Protein AF-A0AAV4GBV4-F1 (afdb_monomer)

Sequence (144 aa):
MTFVVNMMNGLVNHELHRGGMTAEHFNQFLHDTSLQCNPGQEVCFIFDNARAHGRAVEANLPAQFEMQYLPPYSLFPNICENAFALWKQALKTRLAKVCHDLLDQPFNERMATLAPVLLPQTQWQQLSGIYKLICPAALVWKTF

Foldseek 3Di:
DKFWQFLQQFTQDDDDDPDFDALVNVLVRVLVSLVSDDPPAQAEEEEEPPPSVVSVPPSPRPPSYHYHYDPHPPPPPAVVNVVVVVVVVQLVVLCVVCVVVLVPDDPVVNCVVCVCSVDDPDPRRPRNPPRPDDDRYYIYMDDD

pLDDT: mean 71.5, std 16.5, range [27.73, 87.0]

Nearest PDB structures (foldseek):
  7pel-assembly1_E  TM=4.625E-01  e=7.145E-02  Simian T-lymphotropic virus 1
  5cz1-assembly3_C  TM=3.875E-01  e=5.583E-01  Mouse mammary tumor virus
  3s4o-assembly2_B  TM=2.491E-01  e=7.414E+00  Leishmania major

InterPro domains:
  IPR036397 Ribonuclease H superfamily [G3DSA:3.30.420.10] (1-125)
  IPR038717 Tc1-like transposase, DDE domain [PF13358] (16-95)

Radius of gyration: 17.24 Å; Cα contacts (8 Å, |Δi|>4): 172; chains: 1; bounding box: 40×33×45 Å

Mean predicted aligned error: 10.86 Å

Structure (mmCIF, N/CA/C/O backbone):
data_AF-A0AAV4GBV4-F1
#
_entry.id   AF-A0AAV4GBV4-F1
#
loop_
_atom_site.group_PDB
_atom_site.id
_atom_site.type_symbol
_atom_site.label_atom_id
_atom_site.label_alt_id
_atom_site.label_comp_id
_atom_site.label_asym_id
_atom_site.label_entity_id
_atom_site.label_seq_id
_atom_site.pdbx_PDB_ins_code
_atom_site.Cartn_x
_atom_site.Cartn_y
_atom_site.Cartn_z
_atom_site.occupancy
_atom_site.B_iso_or_equiv
_atom_site.auth_seq_id
_atom_site.auth_comp_id
_atom_site.auth_asym_id
_atom_site.auth_atom_id
_atom_site.pdbx_PDB_model_num
ATOM 1 N N . MET A 1 1 ? 4.176 2.761 -4.495 1.00 72.81 1 MET A N 1
ATOM 2 C CA . MET A 1 1 ? 3.225 1.615 -4.549 1.00 72.81 1 MET A CA 1
ATOM 3 C C . MET A 1 1 ? 2.791 1.302 -3.138 1.00 72.81 1 MET A C 1
ATOM 5 O O . MET A 1 1 ? 3.625 1.337 -2.243 1.00 72.81 1 MET A O 1
ATOM 9 N N . THR A 1 2 ? 1.514 0.995 -2.979 1.00 80.69 2 THR A N 1
ATOM 10 C CA . THR A 1 2 ? 0.829 0.822 -1.703 1.00 80.69 2 THR A CA 1
ATOM 11 C C . THR A 1 2 ? -0.117 -0.364 -1.843 1.00 80.69 2 THR A C 1
ATOM 13 O O . THR A 1 2 ? -0.762 -0.501 -2.879 1.00 80.69 2 THR A O 1
ATOM 16 N N . PHE A 1 3 ? -0.185 -1.248 -0.851 1.00 84.88 3 PHE A N 1
ATOM 17 C CA . PHE A 1 3 ? -1.120 -2.370 -0.889 1.00 84.88 3 PHE A CA 1
ATOM 18 C C . PHE A 1 3 ? -1.460 -2.905 0.492 1.00 84.88 3 PHE A C 1
ATOM 20 O O . PHE A 1 3 ? -0.706 -2.706 1.443 1.00 84.88 3 PHE A O 1
ATOM 27 N N . VAL A 1 4 ? -2.564 -3.647 0.568 1.00 85.00 4 VAL A N 1
ATOM 28 C CA . VAL A 1 4 ? -3.023 -4.302 1.790 1.00 85.00 4 VAL A CA 1
ATOM 29 C C . VAL A 1 4 ? -3.228 -5.786 1.550 1.00 85.00 4 VAL A C 1
ATOM 31 O O . VAL A 1 4 ? -3.898 -6.189 0.599 1.00 85.00 4 VAL A O 1
ATOM 34 N N . VAL A 1 5 ? -2.648 -6.600 2.426 1.00 84.88 5 VAL A N 1
ATOM 35 C CA . VAL A 1 5 ? -2.740 -8.060 2.358 1.00 84.88 5 VAL A CA 1
ATOM 36 C C . VAL A 1 5 ? -3.430 -8.575 3.605 1.00 84.88 5 VAL A C 1
ATOM 38 O O . VAL A 1 5 ? -3.045 -8.232 4.720 1.00 84.88 5 VAL A O 1
ATOM 41 N N . ASN A 1 6 ? -4.424 -9.425 3.391 1.00 83.50 6 ASN A N 1
ATOM 42 C CA . ASN A 1 6 ? -5.071 -10.237 4.401 1.00 83.50 6 ASN A CA 1
ATOM 43 C C . ASN A 1 6 ? -4.457 -11.645 4.373 1.00 83.50 6 ASN A C 1
ATOM 45 O O . ASN A 1 6 ? -4.286 -12.227 3.302 1.00 83.50 6 ASN A O 1
ATOM 49 N N . MET A 1 7 ? -4.161 -12.217 5.540 1.00 74.44 7 MET A N 1
ATOM 50 C CA . MET A 1 7 ? -3.628 -13.584 5.639 1.00 74.44 7 MET A CA 1
ATOM 51 C C . MET A 1 7 ? -4.524 -14.641 4.980 1.00 74.44 7 MET A C 1
ATOM 53 O O . MET A 1 7 ? -4.028 -15.541 4.310 1.00 74.44 7 MET A O 1
ATOM 57 N N . MET A 1 8 ? -5.839 -14.512 5.139 1.00 75.62 8 MET A N 1
ATOM 58 C CA . MET A 1 8 ? -6.830 -15.468 4.647 1.00 75.62 8 MET A CA 1
ATOM 59 C C . MET A 1 8 ? -7.189 -15.231 3.180 1.00 75.62 8 MET A C 1
ATOM 61 O O . MET A 1 8 ? -7.334 -16.179 2.413 1.00 75.62 8 MET A O 1
ATOM 65 N N . ASN A 1 9 ? -7.330 -13.961 2.793 1.00 76.06 9 ASN A N 1
ATOM 66 C CA . ASN A 1 9 ? -7.888 -13.589 1.489 1.00 76.06 9 ASN A CA 1
ATOM 67 C C . ASN A 1 9 ? -6.817 -13.173 0.464 1.00 76.06 9 ASN A C 1
ATOM 69 O O . ASN A 1 9 ? -7.126 -13.002 -0.712 1.00 76.06 9 ASN A O 1
ATOM 73 N N . GLY A 1 10 ? -5.555 -13.033 0.878 1.00 82.50 10 GLY A N 1
ATOM 74 C CA . GLY A 1 10 ? -4.477 -12.536 0.027 1.00 82.50 10 GLY A CA 1
ATOM 75 C C . GLY A 1 10 ? -4.543 -11.019 -0.164 1.00 82.50 10 GLY A C 1
ATOM 76 O O . GLY A 1 10 ? -4.853 -10.277 0.767 1.00 82.50 10 GLY A O 1
ATOM 77 N N . LEU A 1 11 ? -4.200 -10.538 -1.361 1.00 83.44 11 LEU A N 1
ATOM 78 C CA . LEU A 1 11 ? -4.238 -9.108 -1.681 1.00 83.44 11 LEU A CA 1
ATOM 79 C C . LEU A 1 11 ? -5.686 -8.599 -1.656 1.00 83.44 11 LEU A C 1
ATOM 81 O O . LEU A 1 11 ? -6.507 -9.070 -2.438 1.00 83.44 11 LEU A O 1
ATOM 85 N N . VAL A 1 12 ? -5.971 -7.627 -0.790 1.00 84.56 12 VAL A N 1
ATOM 86 C CA . VAL A 1 12 ? -7.290 -6.985 -0.707 1.00 84.56 12 VAL A CA 1
ATOM 87 C C . VAL A 1 12 ? -7.328 -5.800 -1.659 1.00 84.56 12 VAL A C 1
ATOM 89 O O . VAL A 1 12 ? -8.030 -5.852 -2.659 1.00 84.56 12 VAL A O 1
ATOM 92 N N . ASN A 1 13 ? -6.485 -4.795 -1.412 1.00 85.25 13 ASN A N 1
ATOM 93 C CA . ASN A 1 13 ? -6.422 -3.580 -2.218 1.00 85.25 13 ASN A CA 1
ATOM 94 C C . ASN A 1 13 ? -4.977 -3.229 -2.594 1.00 85.25 13 ASN A C 1
ATOM 96 O O . ASN A 1 13 ? -4.040 -3.561 -1.862 1.00 85.25 13 ASN A O 1
ATOM 100 N N . HIS A 1 14 ? -4.785 -2.531 -3.713 1.00 86.25 14 HIS A N 1
ATOM 101 C CA . HIS A 1 14 ? -3.482 -2.007 -4.119 1.00 86.25 14 HIS A CA 1
ATOM 102 C C . HIS A 1 14 ? -3.602 -0.757 -4.989 1.00 86.25 14 HIS A C 1
ATOM 104 O O . HIS A 1 14 ? -4.549 -0.598 -5.751 1.00 86.25 14 HIS A O 1
ATOM 110 N N . GLU A 1 15 ? -2.584 0.095 -4.915 1.00 82.00 15 GLU A N 1
ATOM 111 C CA . GLU A 1 15 ? -2.494 1.328 -5.684 1.00 82.00 15 GLU A CA 1
ATOM 112 C C . GLU A 1 15 ? -1.044 1.630 -6.103 1.00 82.00 15 GLU A C 1
ATOM 114 O O . GLU A 1 15 ? -0.074 1.493 -5.341 1.00 82.00 15 GLU A O 1
ATOM 119 N N . LEU A 1 16 ? -0.896 2.081 -7.348 1.00 80.12 16 LEU A N 1
ATOM 120 C CA . LEU A 1 16 ? 0.341 2.611 -7.909 1.00 80.12 16 LEU A CA 1
ATOM 121 C C . LEU A 1 16 ? 0.238 4.135 -8.009 1.00 80.12 16 LEU A C 1
ATOM 123 O O . LEU A 1 16 ? -0.289 4.663 -8.982 1.00 80.12 16 LEU A O 1
ATOM 127 N N . HIS A 1 17 ? 0.798 4.839 -7.031 1.00 71.94 17 HIS A N 1
ATOM 128 C CA . HIS A 1 17 ? 0.925 6.295 -7.068 1.00 71.94 17 HIS A CA 1
ATOM 129 C C . HIS A 1 17 ? 2.312 6.725 -7.573 1.00 71.94 17 HIS A C 1
ATOM 131 O O . HIS A 1 17 ? 3.304 6.002 -7.425 1.00 71.94 17 HIS A O 1
ATOM 137 N N . ARG A 1 18 ? 2.379 7.925 -8.163 1.00 76.12 18 ARG A N 1
ATOM 138 C CA . ARG A 1 18 ? 3.630 8.609 -8.526 1.00 76.12 18 ARG A CA 1
ATOM 139 C C . ARG A 1 18 ? 3.940 9.687 -7.488 1.00 76.12 18 ARG A C 1
ATOM 141 O O . ARG A 1 18 ? 3.045 10.431 -7.105 1.00 76.12 18 ARG A O 1
ATOM 148 N N . GLY A 1 19 ? 5.207 9.809 -7.099 1.00 78.44 19 GLY A N 1
ATOM 149 C CA . GLY A 1 19 ? 5.635 10.724 -6.035 1.00 78.44 19 GLY A CA 1
ATOM 150 C C . GLY A 1 19 ? 5.644 10.060 -4.657 1.00 78.44 19 GLY A C 1
ATOM 151 O O . GLY A 1 19 ? 5.418 8.858 -4.550 1.00 78.44 19 GLY A O 1
ATOM 152 N N . GLY A 1 20 ? 5.961 10.834 -3.618 1.00 77.50 20 GLY A N 1
ATOM 153 C CA . GLY A 1 20 ? 5.973 10.343 -2.239 1.00 77.50 20 GLY A CA 1
ATOM 154 C C . GLY A 1 20 ? 4.565 10.234 -1.653 1.00 77.50 20 GLY A C 1
ATOM 155 O O . GLY A 1 20 ? 3.666 10.983 -2.036 1.00 77.50 20 GLY A O 1
ATOM 156 N N . MET A 1 21 ? 4.382 9.324 -0.697 1.00 82.12 21 MET A N 1
ATOM 157 C CA . MET A 1 21 ? 3.111 9.196 0.012 1.00 82.12 21 MET A CA 1
ATOM 158 C C . MET A 1 21 ? 2.870 10.364 0.969 1.00 82.12 21 MET A C 1
ATOM 160 O O . MET A 1 21 ? 3.714 10.668 1.817 1.00 82.12 21 MET A O 1
ATOM 164 N N . THR A 1 22 ? 1.685 10.964 0.874 1.00 85.06 22 THR A N 1
ATOM 165 C CA . THR A 1 22 ? 1.194 11.977 1.815 1.00 85.06 22 THR A CA 1
ATOM 166 C C . THR A 1 22 ? 0.163 11.373 2.769 1.00 85.06 22 THR A C 1
ATOM 168 O O . THR A 1 22 ? -0.334 10.270 2.542 1.00 85.06 22 THR A O 1
ATOM 171 N N . ALA A 1 23 ? -0.156 12.077 3.858 1.00 82.69 23 ALA A N 1
ATOM 172 C CA . ALA A 1 23 ? -1.172 11.611 4.803 1.00 82.69 23 ALA A CA 1
ATOM 173 C C . ALA A 1 23 ? -2.566 11.574 4.151 1.00 82.69 23 ALA A C 1
ATOM 175 O O . ALA A 1 23 ? -3.327 10.639 4.365 1.00 82.69 23 ALA A O 1
ATOM 176 N N . GLU A 1 24 ? -2.866 12.550 3.296 1.00 84.56 24 GLU A N 1
ATOM 177 C CA . GLU A 1 24 ? -4.140 12.688 2.590 1.00 84.56 24 GLU A CA 1
ATOM 178 C C . GLU A 1 24 ? -4.358 11.529 1.614 1.00 84.56 24 GLU A C 1
ATOM 180 O O . GLU A 1 24 ? -5.401 10.879 1.648 1.00 84.56 24 GLU A O 1
ATOM 185 N N . HIS A 1 25 ? -3.348 11.213 0.795 1.00 83.81 25 HIS A N 1
ATOM 186 C CA . HIS A 1 25 ? -3.404 10.047 -0.089 1.00 83.81 25 HIS A CA 1
ATOM 187 C C . HIS A 1 25 ? -3.532 8.745 0.702 1.00 83.81 25 HIS A C 1
ATOM 189 O O . HIS A 1 25 ? -4.282 7.855 0.307 1.00 83.81 25 HIS A O 1
ATOM 195 N N . PHE A 1 26 ? -2.847 8.640 1.841 1.00 85.06 26 PHE A N 1
ATOM 196 C CA . PHE A 1 26 ? -2.960 7.462 2.686 1.00 85.06 26 PHE A CA 1
ATOM 197 C C . PHE A 1 26 ? -4.371 7.294 3.267 1.00 85.06 26 PHE A C 1
ATOM 199 O O . PHE A 1 26 ? -4.927 6.200 3.205 1.00 85.06 26 PHE A O 1
ATOM 206 N N . ASN A 1 27 ? -4.983 8.374 3.760 1.00 86.19 27 ASN A N 1
ATOM 207 C CA . ASN A 1 27 ? -6.355 8.356 4.269 1.00 86.19 27 ASN A CA 1
ATOM 208 C C . ASN A 1 27 ? -7.365 7.969 3.181 1.00 86.19 27 ASN A C 1
ATOM 210 O O . ASN A 1 27 ? -8.246 7.149 3.437 1.00 86.19 27 ASN A O 1
ATOM 214 N N . GLN A 1 28 ? -7.208 8.492 1.960 1.00 86.81 28 GLN A N 1
ATOM 215 C CA . GLN A 1 28 ? -8.062 8.108 0.833 1.00 86.81 28 GLN A CA 1
ATOM 216 C C . GLN A 1 28 ? -7.927 6.616 0.514 1.00 86.81 28 GLN A C 1
ATOM 218 O O . GLN A 1 28 ? -8.923 5.911 0.376 1.00 86.81 28 GLN A O 1
ATOM 223 N N . PHE A 1 29 ? -6.697 6.108 0.477 1.00 86.12 29 PHE A N 1
ATOM 224 C CA . PHE A 1 29 ? -6.447 4.693 0.247 1.00 86.12 29 PHE A CA 1
ATOM 225 C C . PHE A 1 29 ? -7.063 3.796 1.338 1.00 86.12 29 PHE A C 1
ATOM 227 O O . PHE A 1 29 ? -7.593 2.723 1.032 1.00 86.12 29 PHE A O 1
ATOM 234 N N . LEU A 1 30 ? -7.026 4.214 2.611 1.00 86.69 30 LEU A N 1
ATOM 235 C CA . LEU A 1 30 ? -7.685 3.493 3.708 1.00 86.69 30 LEU A CA 1
ATOM 236 C C . LEU A 1 30 ? -9.205 3.482 3.549 1.00 86.69 30 LEU A C 1
ATOM 238 O O . LEU A 1 30 ? -9.820 2.424 3.690 1.00 86.69 30 LEU A O 1
ATOM 242 N N . HIS A 1 31 ? -9.795 4.627 3.209 1.00 85.94 31 HIS A N 1
ATOM 243 C CA . HIS A 1 31 ? -11.217 4.726 2.905 1.00 85.94 31 HIS A CA 1
ATOM 244 C C . HIS A 1 31 ? -11.602 3.762 1.773 1.00 85.94 31 HIS A C 1
ATOM 246 O O . HIS A 1 31 ? -12.490 2.927 1.948 1.00 85.94 31 HIS A O 1
ATOM 252 N N . ASP A 1 32 ? -10.877 3.781 0.656 1.00 87.00 32 ASP A N 1
ATOM 253 C CA . ASP A 1 32 ? -11.167 2.926 -0.499 1.00 87.00 32 ASP A CA 1
ATOM 254 C C . ASP A 1 32 ? -10.974 1.439 -0.181 1.00 87.00 32 ASP A C 1
ATOM 256 O O . ASP A 1 32 ? -11.728 0.588 -0.652 1.00 87.00 32 ASP A O 1
ATOM 260 N N . THR A 1 33 ? -10.002 1.115 0.675 1.00 86.06 33 THR A N 1
ATOM 261 C CA . THR A 1 33 ? -9.809 -0.250 1.179 1.00 86.06 33 THR A CA 1
ATOM 262 C C . THR A 1 33 ? -10.973 -0.689 2.067 1.00 86.06 33 THR A C 1
ATOM 264 O O . THR A 1 33 ? -11.416 -1.831 1.965 1.00 86.06 33 THR A O 1
ATOM 267 N N . SER A 1 34 ? -11.505 0.202 2.910 1.00 84.38 34 SER A N 1
ATOM 268 C CA . SER A 1 34 ? -12.632 -0.111 3.798 1.00 84.38 34 SER A CA 1
ATOM 269 C C . SER A 1 34 ? -13.898 -0.495 3.024 1.00 84.38 34 SER A C 1
ATOM 271 O O . SER A 1 34 ? -14.629 -1.386 3.451 1.00 84.38 34 SER A O 1
ATOM 273 N N . LEU A 1 35 ? -14.101 0.093 1.838 1.00 85.00 35 LEU A N 1
ATOM 274 C CA . LEU A 1 35 ? -15.207 -0.243 0.935 1.00 85.00 35 LEU A CA 1
ATOM 275 C C . LEU A 1 35 ? -15.087 -1.654 0.337 1.00 85.00 35 LEU A C 1
ATOM 277 O O . LEU A 1 35 ? -16.081 -2.209 -0.123 1.00 85.00 35 LEU A O 1
ATOM 281 N N . GLN A 1 36 ? -13.885 -2.238 0.333 1.00 83.81 36 GLN A N 1
ATOM 282 C CA . GLN A 1 36 ? -13.645 -3.608 -0.132 1.00 83.81 36 GLN A CA 1
ATOM 283 C C . GLN A 1 36 ? -13.803 -4.648 0.986 1.00 83.81 36 GLN A C 1
ATOM 285 O O . GLN A 1 36 ? -13.786 -5.850 0.718 1.00 83.81 36 GLN A O 1
ATOM 290 N N . CYS A 1 37 ? -13.938 -4.214 2.242 1.00 80.25 37 CYS A N 1
ATOM 291 C CA . CYS A 1 37 ? -14.193 -5.103 3.368 1.00 80.25 37 CYS A CA 1
ATOM 292 C C . CYS A 1 37 ? -15.684 -5.452 3.473 1.00 80.25 37 CYS A C 1
ATOM 294 O O . CYS A 1 37 ? -16.560 -4.653 3.144 1.00 80.25 37 CYS A O 1
ATOM 296 N N . ASN A 1 38 ? -15.983 -6.654 3.970 1.00 80.25 38 ASN A N 1
ATOM 297 C CA . ASN A 1 38 ? -17.365 -7.076 4.170 1.00 80.25 38 ASN A CA 1
ATOM 298 C C . ASN A 1 38 ? -18.037 -6.235 5.273 1.00 80.25 38 ASN A C 1
ATOM 300 O O . ASN A 1 38 ? -17.440 -6.047 6.339 1.00 80.25 38 ASN A O 1
ATOM 304 N N . PRO A 1 39 ? -19.288 -5.779 5.076 1.00 76.25 39 PRO A N 1
ATOM 305 C CA . PRO A 1 39 ? -20.042 -5.096 6.122 1.00 76.25 39 PRO A CA 1
ATOM 306 C C . PRO A 1 39 ? -20.164 -5.958 7.386 1.00 76.25 39 PRO A C 1
ATOM 308 O O . PRO A 1 39 ? -20.511 -7.136 7.304 1.00 76.25 39 PRO A O 1
ATOM 311 N N . GLY A 1 40 ? -19.890 -5.373 8.554 1.00 75.12 40 GLY A N 1
ATOM 312 C CA . GLY A 1 40 ? -20.005 -6.050 9.852 1.00 75.12 40 GLY A CA 1
ATOM 313 C C . GLY A 1 40 ? -18.833 -6.964 10.224 1.00 75.12 40 GLY A C 1
ATOM 314 O O . GLY A 1 40 ? -18.843 -7.536 11.310 1.00 75.12 40 GLY A O 1
ATOM 315 N N . GLN A 1 41 ? -17.818 -7.095 9.365 1.00 80.81 41 GLN A N 1
ATOM 316 C CA . GLN A 1 41 ? -16.565 -7.737 9.747 1.00 80.81 41 GLN A CA 1
ATOM 317 C C . GLN A 1 41 ? -15.723 -6.762 10.577 1.00 80.81 41 GLN A C 1
ATOM 319 O O . GLN A 1 41 ? -15.446 -5.649 10.131 1.00 80.81 41 GLN A O 1
ATOM 324 N N . GLU A 1 42 ? -15.285 -7.199 11.757 1.00 83.00 42 GLU A N 1
ATOM 325 C CA . GLU A 1 42 ? -14.259 -6.490 12.521 1.00 83.00 42 GLU A CA 1
ATOM 326 C C . GLU A 1 42 ? -12.913 -6.622 11.806 1.00 83.00 42 GLU A C 1
ATOM 328 O O . GLU A 1 42 ? -12.471 -7.721 11.448 1.00 83.00 42 GLU A O 1
ATOM 333 N N . VAL A 1 43 ? -12.271 -5.485 11.559 1.00 83.75 43 VAL A N 1
ATOM 334 C CA . VAL A 1 43 ? -11.037 -5.414 10.782 1.00 83.75 43 VAL A CA 1
ATOM 335 C C . VAL A 1 43 ? -10.006 -4.620 11.562 1.00 83.75 43 VAL A C 1
ATOM 337 O O . VAL A 1 43 ? -10.224 -3.463 11.896 1.00 83.75 43 VAL A O 1
ATOM 340 N N . CYS A 1 44 ? -8.850 -5.232 11.800 1.00 84.69 44 CYS A N 1
ATOM 341 C CA . CYS A 1 44 ? -7.701 -4.553 12.382 1.00 84.69 44 CYS A CA 1
ATOM 342 C C . CYS A 1 44 ? -6.664 -4.262 11.292 1.00 84.69 44 CYS A C 1
ATOM 344 O O . CYS A 1 44 ? -6.090 -5.181 10.688 1.00 84.69 44 CYS A O 1
ATOM 346 N N . PHE A 1 45 ? -6.434 -2.976 11.040 1.00 84.38 45 PHE A N 1
ATOM 347 C CA . PHE A 1 45 ? -5.314 -2.496 10.249 1.00 84.38 45 PHE A CA 1
ATOM 348 C C . PHE A 1 45 ? -4.065 -2.396 11.116 1.00 84.38 45 PHE A C 1
ATOM 350 O O . PHE A 1 45 ? -4.096 -1.883 12.229 1.00 84.38 45 PHE A O 1
ATOM 357 N N . ILE A 1 46 ? -2.948 -2.866 10.582 1.00 83.88 46 ILE A N 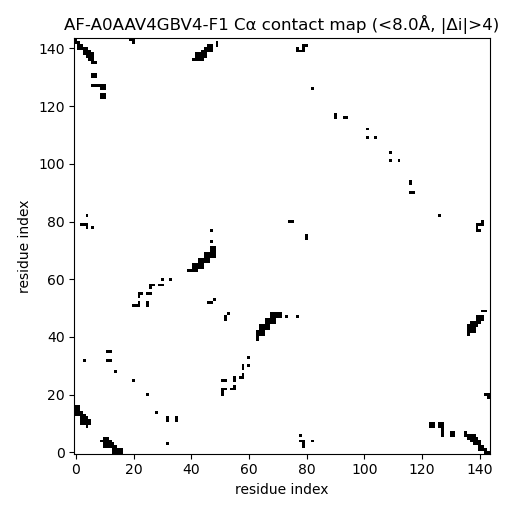1
ATOM 358 C CA . ILE A 1 46 ? -1.655 -2.904 11.246 1.00 83.88 46 ILE A CA 1
ATOM 359 C C . ILE A 1 46 ? -0.673 -2.100 10.392 1.00 83.88 46 ILE A C 1
ATOM 361 O O . ILE A 1 46 ? -0.453 -2.392 9.219 1.00 83.88 46 ILE A O 1
ATOM 365 N N . PHE A 1 47 ? -0.042 -1.087 10.964 1.00 81.38 47 PHE A N 1
ATOM 366 C CA . PHE A 1 47 ? 0.866 -0.210 10.228 1.00 81.38 47 PHE A CA 1
ATOM 367 C C . PHE A 1 47 ? 2.280 -0.279 10.790 1.00 81.38 47 PHE A C 1
ATOM 369 O O . PHE A 1 47 ? 2.475 -0.510 11.982 1.00 81.38 47 PHE A O 1
ATOM 376 N N . ASP A 1 48 ? 3.287 -0.051 9.946 1.00 79.88 48 ASP A N 1
ATOM 377 C CA . ASP A 1 48 ? 4.593 0.364 10.458 1.00 79.88 48 ASP A CA 1
ATOM 378 C C . ASP A 1 48 ? 4.537 1.831 10.938 1.00 79.88 48 ASP A C 1
ATOM 380 O O . ASP A 1 48 ? 3.513 2.508 10.830 1.00 79.88 48 ASP A O 1
ATOM 384 N N . ASN A 1 49 ? 5.644 2.352 11.464 1.00 79.25 49 ASN A N 1
ATOM 385 C CA . ASN A 1 49 ? 5.708 3.730 11.962 1.00 79.25 49 ASN A CA 1
ATOM 386 C C . ASN A 1 49 ? 6.113 4.763 10.894 1.00 79.25 49 ASN A C 1
ATOM 388 O O . ASN A 1 49 ? 6.743 5.771 11.228 1.00 79.25 49 ASN A O 1
ATOM 392 N N . ALA A 1 50 ? 5.813 4.543 9.608 1.00 80.19 50 ALA A N 1
ATOM 393 C CA . ALA A 1 50 ? 6.076 5.556 8.590 1.00 80.19 50 ALA A CA 1
ATOM 394 C C . ALA A 1 50 ? 5.344 6.871 8.909 1.00 80.19 50 ALA A C 1
ATOM 396 O O . ALA A 1 50 ? 4.237 6.902 9.449 1.00 80.19 50 ALA A O 1
ATOM 397 N N . ARG A 1 51 ? 5.966 7.996 8.536 1.00 79.50 51 ARG A N 1
ATOM 398 C CA . ARG A 1 51 ? 5.478 9.342 8.881 1.00 79.50 51 ARG A CA 1
ATOM 399 C C . ARG A 1 51 ? 4.054 9.623 8.383 1.00 79.50 51 ARG A C 1
ATOM 401 O O . ARG A 1 51 ? 3.336 10.373 9.039 1.00 79.50 51 ARG A O 1
ATOM 408 N N . ALA A 1 52 ? 3.661 9.047 7.246 1.00 77.00 52 ALA A N 1
ATOM 409 C CA . ALA A 1 52 ? 2.305 9.171 6.714 1.00 77.00 52 ALA A CA 1
ATOM 410 C C . ALA A 1 52 ? 1.261 8.470 7.610 1.00 77.00 52 ALA A C 1
ATOM 412 O O . ALA A 1 52 ? 0.151 8.973 7.740 1.00 77.00 52 ALA A O 1
ATOM 413 N N . HIS A 1 53 ? 1.630 7.382 8.299 1.00 77.12 53 HIS A N 1
ATOM 414 C CA . HIS A 1 53 ? 0.718 6.607 9.156 1.00 77.12 53 HIS A CA 1
ATOM 415 C C . HIS A 1 53 ? 0.439 7.279 10.478 1.00 77.12 53 HIS A C 1
ATOM 417 O O . HIS A 1 53 ? -0.695 7.296 10.932 1.00 77.12 53 HIS A O 1
ATOM 423 N N . GLY A 1 54 ? 1.460 7.894 11.081 1.00 67.75 54 GLY A N 1
ATOM 424 C CA . GLY A 1 54 ? 1.279 8.647 12.324 1.00 6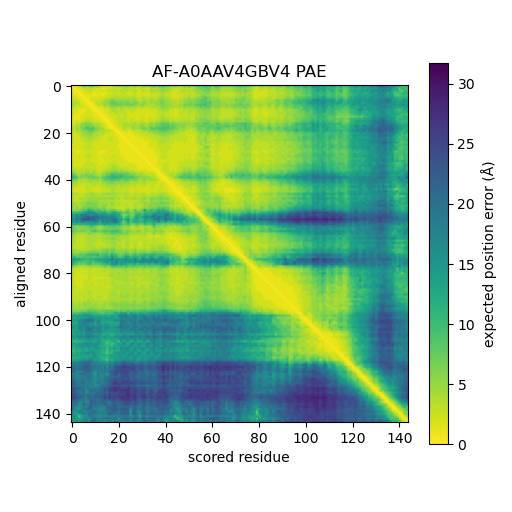7.75 54 GLY A CA 1
ATOM 425 C C . GLY A 1 54 ? 0.320 9.837 12.177 1.00 67.75 54 GLY A C 1
ATOM 426 O O . GLY A 1 54 ? -0.064 10.440 13.172 1.00 67.75 54 GLY A O 1
ATOM 427 N N . ARG A 1 55 ? -0.059 10.184 10.939 1.00 66.94 55 ARG A N 1
ATOM 428 C CA . ARG A 1 55 ? -1.034 11.223 10.586 1.00 66.94 55 ARG A CA 1
ATOM 429 C C . ARG A 1 55 ? -2.329 10.653 9.985 1.00 66.94 55 ARG A C 1
ATOM 431 O O . ARG A 1 55 ? -3.174 11.421 9.547 1.00 66.94 55 ARG A O 1
ATOM 438 N N . ALA A 1 56 ? -2.509 9.333 9.999 1.00 60.16 56 ALA A N 1
ATOM 439 C CA . ALA A 1 56 ? -3.678 8.635 9.453 1.00 60.16 56 ALA A CA 1
ATOM 440 C C . ALA A 1 56 ? -4.940 8.726 10.330 1.00 60.16 56 ALA A C 1
ATOM 442 O O . ALA A 1 56 ? -5.950 8.075 10.075 1.00 60.16 56 ALA A O 1
ATOM 443 N N . VAL A 1 57 ? -4.886 9.533 11.390 1.00 57.00 57 VAL A N 1
ATOM 444 C CA . VAL A 1 57 ? -5.945 9.691 12.399 1.00 57.00 57 VAL A CA 1
ATOM 445 C C . VAL A 1 57 ? -7.229 10.311 11.805 1.00 57.00 57 VAL A C 1
ATOM 447 O O . VAL A 1 57 ? -8.267 10.323 12.454 1.00 57.00 57 VAL A O 1
ATOM 450 N N . GLU A 1 58 ? -7.199 10.777 10.554 1.00 54.19 58 GLU A N 1
ATOM 451 C CA . GLU A 1 58 ? -8.299 11.499 9.900 1.00 54.19 58 GLU A CA 1
ATOM 452 C C . GLU A 1 58 ? -9.159 10.651 8.947 1.00 54.19 58 GLU A C 1
ATOM 454 O O . GLU A 1 58 ? -10.114 11.170 8.374 1.00 54.19 58 GLU A O 1
ATOM 459 N N . ALA A 1 59 ? -8.879 9.354 8.768 1.00 58.94 59 ALA A N 1
ATOM 460 C CA . ALA A 1 59 ? -9.610 8.533 7.795 1.00 58.94 59 ALA A CA 1
ATOM 461 C C . ALA A 1 59 ? -11.112 8.327 8.114 1.00 58.94 59 ALA A C 1
ATOM 463 O O . ALA A 1 59 ? -11.816 7.748 7.290 1.00 58.94 59 ALA A O 1
ATOM 464 N N . ASN A 1 60 ? -11.614 8.789 9.275 1.00 68.25 60 ASN A N 1
ATOM 465 C CA . ASN A 1 60 ? -13.017 8.656 9.712 1.00 68.25 60 ASN A CA 1
ATOM 466 C C . ASN A 1 60 ? -13.584 7.246 9.460 1.00 68.25 60 ASN A C 1
ATOM 468 O O . ASN A 1 60 ? -14.718 7.086 9.005 1.00 68.25 60 ASN A O 1
ATOM 472 N N . LEU A 1 61 ? -12.768 6.216 9.706 1.00 75.62 61 LEU A N 1
ATOM 473 C CA . LEU A 1 61 ? -13.173 4.842 9.450 1.00 75.62 61 LEU A CA 1
ATOM 474 C C . LEU A 1 61 ? -14.333 4.454 10.386 1.00 75.62 61 LEU A C 1
ATOM 476 O O . LEU A 1 61 ? -14.360 4.891 11.541 1.00 75.62 61 LEU A O 1
ATOM 480 N N . PRO A 1 62 ? -15.291 3.634 9.916 1.00 77.94 62 PRO A N 1
ATOM 481 C CA . PRO A 1 62 ? -16.357 3.112 10.765 1.00 77.94 62 PRO A CA 1
ATOM 482 C C . PRO A 1 62 ? -15.818 2.407 12.017 1.00 77.94 62 PRO A C 1
ATOM 484 O O . PRO A 1 62 ? -14.733 1.834 11.991 1.00 77.94 62 PRO A O 1
ATOM 487 N N . ALA A 1 63 ? -16.612 2.368 13.090 1.00 81.38 63 ALA A N 1
ATOM 488 C CA . ALA A 1 63 ? -16.204 1.805 14.386 1.00 81.38 63 ALA A CA 1
ATOM 489 C C . ALA A 1 63 ? -15.762 0.326 14.343 1.00 81.38 63 ALA A C 1
ATOM 491 O O . ALA A 1 63 ? -15.097 -0.139 15.258 1.00 81.38 63 ALA A O 1
ATOM 492 N N . GLN A 1 64 ? -16.117 -0.408 13.284 1.00 80.38 64 GLN A N 1
ATOM 493 C CA . GLN A 1 64 ? -15.681 -1.790 13.044 1.00 80.38 64 GLN A CA 1
ATOM 494 C C . GLN A 1 64 ? -14.205 -1.917 12.610 1.00 80.38 64 GLN A C 1
ATOM 496 O O . GLN A 1 64 ? -13.701 -3.035 12.488 1.00 80.38 64 GLN A O 1
ATOM 501 N N . PHE A 1 65 ? -13.531 -0.798 12.318 1.00 82.44 65 PHE A N 1
ATOM 502 C CA . PHE A 1 65 ? -12.135 -0.762 11.897 1.00 82.44 65 PHE A CA 1
ATOM 503 C C . PHE A 1 65 ? -11.244 -0.260 13.032 1.00 82.44 65 PHE A C 1
ATOM 505 O O . PHE A 1 65 ? -11.319 0.899 13.439 1.00 82.44 65 PHE A O 1
ATOM 512 N N . GLU A 1 66 ? -10.349 -1.121 13.497 1.00 84.12 66 GLU A N 1
ATOM 513 C CA . GLU A 1 66 ? -9.311 -0.774 14.461 1.00 84.12 66 GLU A CA 1
ATOM 514 C C . GLU A 1 66 ? -7.976 -0.518 13.761 1.00 84.12 66 GLU A C 1
ATOM 516 O O . GLU A 1 66 ? -7.682 -1.087 12.707 1.00 84.12 66 GLU A O 1
ATOM 521 N N . MET A 1 67 ? -7.144 0.330 14.366 1.00 82.00 67 MET A N 1
ATOM 522 C CA . MET A 1 67 ? -5.797 0.624 13.880 1.00 82.00 67 MET A CA 1
ATOM 523 C C . MET A 1 67 ? -4.769 0.307 14.963 1.00 82.00 67 MET A C 1
ATOM 525 O O . MET A 1 67 ? -4.855 0.809 16.084 1.00 82.00 67 MET A O 1
ATOM 529 N N . GLN A 1 68 ? -3.768 -0.494 14.613 1.00 83.94 68 GLN A N 1
ATOM 530 C CA . GLN A 1 68 ? -2.636 -0.843 15.459 1.00 83.94 68 GLN A CA 1
ATOM 531 C C . GLN A 1 68 ? -1.327 -0.479 14.760 1.00 83.94 68 GLN A C 1
ATOM 533 O O . GLN A 1 68 ? -1.185 -0.605 13.546 1.00 83.94 68 GLN A O 1
ATOM 538 N N . TYR A 1 69 ? -0.345 -0.046 15.544 1.00 82.25 69 TYR A N 1
ATOM 539 C CA . TYR A 1 69 ? 0.983 0.290 15.045 1.00 82.25 69 TYR A CA 1
ATOM 540 C C . TYR A 1 69 ? 1.985 -0.727 15.564 1.00 82.25 69 TYR A C 1
ATOM 542 O O . TYR A 1 69 ? 2.020 -1.054 16.752 1.00 82.25 69 TYR A O 1
ATOM 550 N N . LEU A 1 70 ? 2.808 -1.235 14.659 1.00 82.62 70 LEU A N 1
ATOM 551 C CA . LEU A 1 70 ? 3.914 -2.109 14.992 1.00 82.62 70 LEU A CA 1
ATOM 552 C C . LEU A 1 70 ? 4.984 -1.335 15.778 1.00 82.62 70 LEU A C 1
ATOM 554 O O . LEU A 1 70 ? 5.151 -0.133 15.568 1.00 82.62 70 LEU A O 1
ATOM 558 N N . PRO A 1 71 ? 5.766 -1.995 16.646 1.00 81.25 71 PRO A N 1
ATOM 559 C CA . PRO A 1 71 ? 6.942 -1.380 17.245 1.00 81.25 71 PRO A CA 1
ATOM 560 C C . PRO A 1 71 ? 7.942 -0.870 16.188 1.00 81.25 71 PRO A C 1
ATOM 562 O O . PRO A 1 71 ? 7.995 -1.368 15.060 1.00 81.25 71 PRO A O 1
ATOM 565 N N . PRO A 1 72 ? 8.791 0.116 16.514 1.00 79.50 72 PRO A N 1
ATOM 566 C CA . PRO A 1 72 ? 9.868 0.525 15.619 1.00 79.50 72 PRO A CA 1
ATOM 567 C C . PRO A 1 72 ? 10.763 -0.661 15.216 1.00 79.50 72 PRO A C 1
ATOM 569 O O . PRO A 1 72 ? 11.128 -1.485 16.051 1.00 79.50 72 PRO A O 1
ATOM 572 N N . TYR A 1 73 ? 11.137 -0.721 13.933 1.00 72.06 73 TYR A N 1
ATOM 573 C CA . TYR A 1 73 ? 12.040 -1.729 13.347 1.00 72.06 73 TYR A CA 1
ATOM 574 C C . TYR A 1 73 ? 11.555 -3.191 13.362 1.00 72.06 73 TYR A C 1
ATOM 576 O O . TYR A 1 73 ? 12.340 -4.105 13.105 1.00 72.06 73 TYR A O 1
ATOM 584 N N . SER A 1 74 ? 10.267 -3.454 13.586 1.00 70.06 74 SER A N 1
ATOM 585 C CA . SER A 1 74 ? 9.730 -4.818 13.558 1.00 70.06 74 SER A CA 1
ATOM 586 C C . SER A 1 74 ? 9.326 -5.255 12.143 1.00 70.06 74 SER A C 1
ATOM 588 O O . SER A 1 74 ? 8.146 -5.305 11.799 1.00 70.06 74 SER A O 1
ATOM 590 N N . LEU A 1 75 ? 10.321 -5.601 11.320 1.00 60.97 75 LEU A N 1
ATOM 591 C CA . LEU A 1 75 ? 10.110 -6.109 9.954 1.00 60.97 75 LEU A CA 1
ATOM 592 C C . LEU A 1 75 ? 9.513 -7.528 9.922 1.00 60.97 75 LEU A C 1
ATOM 594 O O . LEU A 1 75 ? 8.748 -7.854 9.022 1.00 60.97 75 LEU A O 1
ATOM 598 N N . PHE A 1 76 ? 9.843 -8.369 10.906 1.00 59.69 76 PHE A N 1
ATOM 599 C CA . PHE A 1 76 ? 9.431 -9.777 10.953 1.00 59.69 76 PHE A CA 1
ATOM 600 C C . PHE A 1 76 ? 7.906 -10.019 11.061 1.00 59.69 76 PHE A C 1
ATOM 602 O O . PHE A 1 76 ? 7.412 -10.901 10.360 1.00 59.69 76 PHE A O 1
ATOM 609 N N . PRO A 1 77 ? 7.124 -9.262 11.861 1.00 64.75 77 PRO A N 1
ATOM 610 C CA . PRO A 1 77 ? 5.665 -9.425 11.907 1.00 64.75 77 PRO A CA 1
ATOM 611 C C . PRO A 1 77 ? 4.917 -8.803 10.713 1.00 64.75 77 PRO A C 1
ATOM 613 O O . PRO A 1 77 ? 3.699 -8.945 10.622 1.00 64.75 77 PRO A O 1
ATOM 616 N N . ASN A 1 78 ? 5.596 -8.103 9.798 1.00 76.81 78 ASN A N 1
ATOM 617 C CA . ASN A 1 78 ? 4.928 -7.412 8.700 1.00 76.81 78 ASN A CA 1
ATOM 618 C C . ASN A 1 78 ? 4.716 -8.349 7.496 1.00 76.81 78 ASN A C 1
ATOM 620 O O . ASN A 1 78 ? 5.600 -8.506 6.654 1.00 76.81 78 ASN A O 1
ATOM 624 N N . ILE A 1 79 ? 3.519 -8.938 7.367 1.00 78.88 79 ILE A N 1
ATOM 625 C CA . ILE A 1 79 ? 3.174 -9.808 6.224 1.00 78.88 79 ILE A CA 1
ATOM 626 C C . ILE A 1 79 ? 3.350 -9.118 4.864 1.00 78.88 79 ILE A C 1
ATOM 628 O O . ILE A 1 79 ? 3.649 -9.779 3.867 1.00 78.88 79 ILE A O 1
ATOM 632 N N . CYS A 1 80 ? 3.232 -7.792 4.805 1.00 79.31 80 CYS A N 1
ATOM 633 C CA . CYS A 1 80 ? 3.439 -7.063 3.563 1.00 79.31 80 CYS A CA 1
ATOM 634 C C . CYS A 1 80 ? 4.897 -7.052 3.123 1.00 79.31 80 CYS A C 1
ATOM 636 O O . CYS A 1 80 ? 5.141 -7.046 1.919 1.00 79.31 80 CYS A O 1
ATOM 638 N N . GLU A 1 81 ? 5.868 -7.158 4.034 1.00 80.06 81 GLU A N 1
ATOM 639 C CA . GLU A 1 81 ? 7.273 -7.363 3.651 1.00 80.06 81 GLU A CA 1
ATOM 640 C C . GLU A 1 81 ? 7.462 -8.703 2.938 1.00 80.06 81 GLU A C 1
ATOM 642 O O . GLU A 1 81 ? 8.147 -8.766 1.914 1.00 80.06 81 GLU A O 1
ATOM 647 N N . ASN A 1 82 ? 6.797 -9.759 3.417 1.00 80.44 82 ASN A N 1
ATOM 648 C CA . ASN A 1 82 ? 6.825 -11.070 2.770 1.00 80.44 82 ASN A CA 1
ATOM 649 C C . ASN A 1 82 ? 6.138 -11.025 1.398 1.00 80.44 82 ASN A C 1
ATOM 651 O O . ASN A 1 82 ? 6.695 -11.509 0.411 1.00 80.44 82 ASN A O 1
ATOM 655 N N . ALA A 1 83 ? 4.972 -10.381 1.299 1.00 82.31 83 ALA A N 1
ATOM 656 C CA . ALA A 1 83 ? 4.286 -10.185 0.023 1.00 82.31 83 ALA A CA 1
ATOM 657 C C . ALA A 1 83 ? 5.143 -9.379 -0.973 1.00 82.31 83 ALA A C 1
ATOM 659 O O . ALA A 1 83 ? 5.282 -9.775 -2.133 1.00 82.31 83 ALA A O 1
ATOM 660 N N . PHE A 1 84 ? 5.799 -8.304 -0.520 1.00 79.88 84 PHE A N 1
ATOM 661 C CA . PHE A 1 84 ? 6.738 -7.529 -1.334 1.00 79.88 84 PHE A CA 1
ATOM 662 C C . PHE A 1 84 ? 7.958 -8.357 -1.748 1.00 79.88 84 PHE A C 1
ATOM 664 O O . PHE A 1 84 ? 8.438 -8.212 -2.874 1.00 79.88 84 PHE A O 1
ATOM 671 N N . ALA A 1 85 ? 8.497 -9.206 -0.869 1.00 83.38 85 ALA A N 1
ATOM 672 C CA . ALA A 1 85 ? 9.622 -10.080 -1.189 1.00 83.38 85 ALA A CA 1
ATOM 673 C C . ALA A 1 85 ? 9.261 -11.071 -2.305 1.00 83.38 85 ALA A C 1
ATOM 675 O O . ALA A 1 85 ? 9.994 -11.161 -3.294 1.00 83.38 85 ALA A O 1
ATOM 676 N N . LEU A 1 86 ? 8.101 -11.726 -2.194 1.00 83.88 86 LEU A N 1
ATOM 677 C CA . LEU A 1 86 ? 7.581 -12.642 -3.211 1.00 83.88 86 LEU A CA 1
ATOM 678 C C . LEU A 1 86 ? 7.305 -11.925 -4.535 1.00 83.88 86 LEU A C 1
ATOM 680 O O . LEU A 1 86 ? 7.725 -12.397 -5.592 1.00 83.88 86 LEU A O 1
ATOM 684 N N . TRP A 1 87 ? 6.672 -10.750 -4.490 1.00 82.12 87 TRP A N 1
ATOM 685 C CA . TRP A 1 87 ? 6.422 -9.947 -5.686 1.00 82.12 87 TRP A CA 1
ATOM 686 C C . TRP A 1 87 ? 7.725 -9.545 -6.387 1.00 82.12 87 TRP A C 1
ATOM 688 O O . TRP A 1 87 ? 7.868 -9.750 -7.594 1.00 82.12 87 TRP A O 1
ATOM 698 N N . LYS A 1 88 ? 8.721 -9.053 -5.636 1.00 82.38 88 LYS A N 1
ATOM 699 C CA . LYS A 1 88 ? 10.048 -8.722 -6.181 1.00 82.38 88 LYS A CA 1
ATOM 700 C C . LYS A 1 88 ? 10.724 -9.939 -6.803 1.00 82.38 88 LYS A C 1
ATOM 702 O O . LYS A 1 88 ? 11.351 -9.805 -7.851 1.00 82.38 88 LYS A O 1
ATOM 707 N N . GLN A 1 89 ? 10.630 -11.108 -6.173 1.00 84.88 89 GLN A N 1
ATOM 708 C CA . GLN A 1 89 ? 11.200 -12.339 -6.714 1.00 84.88 89 GLN A CA 1
ATOM 709 C C . GLN A 1 89 ? 10.523 -12.725 -8.032 1.00 84.88 89 GLN A C 1
ATOM 711 O O . GLN A 1 89 ? 11.217 -12.928 -9.025 1.00 84.88 89 GLN A O 1
ATOM 716 N N . ALA A 1 90 ? 9.189 -12.750 -8.069 1.00 81.94 90 ALA A N 1
ATOM 717 C CA . ALA A 1 90 ? 8.429 -13.054 -9.278 1.00 81.94 90 ALA A CA 1
ATOM 718 C C . ALA A 1 90 ? 8.759 -12.077 -10.416 1.00 81.94 90 ALA A C 1
ATOM 720 O O . ALA A 1 90 ? 8.991 -12.497 -11.553 1.00 81.94 90 ALA A O 1
ATOM 721 N N . LEU A 1 91 ? 8.857 -10.781 -10.102 1.00 80.38 91 LEU A N 1
ATOM 722 C CA . LEU A 1 91 ? 9.256 -9.755 -11.056 1.00 80.38 91 LEU A CA 1
ATOM 723 C C . LEU A 1 91 ? 10.673 -10.003 -11.590 1.00 80.38 91 LEU A C 1
ATOM 725 O O . LEU A 1 91 ? 10.865 -10.027 -12.802 1.00 80.38 91 LEU A O 1
ATOM 729 N N . LYS A 1 92 ? 11.653 -10.262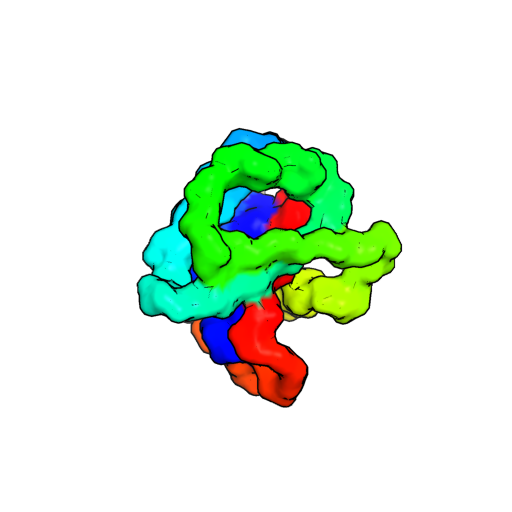 -10.717 1.00 84.12 92 LYS A N 1
ATOM 730 C CA . LYS A 1 92 ? 13.030 -10.592 -11.125 1.00 84.12 92 LYS A CA 1
ATOM 731 C C . LYS A 1 92 ? 13.084 -11.825 -12.021 1.00 84.12 92 LYS A C 1
ATOM 733 O O . LYS A 1 92 ? 13.760 -11.794 -13.040 1.00 84.12 92 LYS A O 1
ATOM 738 N N . THR A 1 93 ? 12.361 -12.890 -11.678 1.00 83.81 93 THR A N 1
ATOM 739 C CA . THR A 1 93 ? 12.307 -14.113 -12.489 1.00 83.81 93 THR A CA 1
ATOM 740 C C . THR A 1 93 ? 11.713 -13.849 -13.868 1.00 83.81 93 THR A C 1
ATOM 742 O O . THR A 1 93 ? 12.198 -14.397 -14.854 1.00 83.81 93 THR A O 1
ATOM 745 N N . ARG A 1 94 ? 10.681 -13.005 -13.969 1.00 80.81 94 ARG A N 1
ATOM 746 C CA . ARG A 1 94 ? 10.108 -12.612 -15.263 1.00 80.81 94 ARG A CA 1
ATOM 747 C C . ARG A 1 94 ? 11.079 -11.761 -16.072 1.00 80.81 94 ARG A C 1
ATOM 749 O O . ARG A 1 94 ? 11.303 -12.058 -17.238 1.00 80.81 94 ARG A O 1
ATOM 756 N N . LEU A 1 95 ? 11.689 -10.761 -15.439 1.00 81.00 95 LEU A N 1
ATOM 757 C CA . LEU A 1 95 ? 12.693 -9.910 -16.070 1.00 81.00 95 LEU A CA 1
ATOM 758 C C . LEU A 1 95 ? 13.888 -10.726 -16.564 1.00 81.00 95 LEU A C 1
ATOM 760 O O . LEU A 1 95 ? 14.337 -10.500 -17.675 1.00 81.00 95 LEU A O 1
ATOM 764 N N . ALA A 1 96 ? 14.349 -11.723 -15.807 1.00 84.44 96 ALA A N 1
ATOM 765 C CA . ALA A 1 96 ? 15.446 -12.599 -16.214 1.00 84.44 96 ALA A CA 1
ATOM 766 C C . ALA A 1 96 ? 15.165 -13.347 -17.532 1.00 84.44 96 ALA A C 1
ATOM 768 O O . ALA A 1 96 ? 16.098 -13.591 -18.289 1.00 84.44 96 ALA A O 1
ATOM 769 N N . LYS A 1 97 ? 13.897 -13.665 -17.834 1.00 82.50 97 LYS A N 1
ATOM 770 C CA . LYS A 1 97 ? 13.508 -14.356 -19.077 1.00 82.50 97 LYS A CA 1
ATOM 771 C C . LYS A 1 97 ? 13.592 -13.472 -20.315 1.00 82.50 97 LYS A C 1
ATOM 773 O O . LYS A 1 97 ? 13.841 -13.991 -21.390 1.00 82.50 97 LYS A O 1
ATOM 778 N N . VAL A 1 98 ? 13.375 -12.169 -20.153 1.00 78.56 98 VAL A N 1
ATOM 779 C CA . VAL A 1 98 ? 13.445 -11.180 -21.242 1.00 78.56 98 VAL A CA 1
ATOM 780 C C . VAL A 1 98 ? 14.751 -10.383 -21.208 1.00 78.56 98 VAL A C 1
ATOM 782 O O . VAL A 1 98 ? 15.017 -9.597 -22.102 1.00 78.56 98 VAL A O 1
ATOM 785 N N . CYS A 1 99 ? 15.578 -10.574 -20.174 1.00 77.25 99 CYS A N 1
ATOM 786 C CA . CYS A 1 99 ? 16.784 -9.787 -19.918 1.00 77.25 99 CYS A CA 1
ATOM 787 C C . CYS A 1 99 ? 17.747 -9.820 -21.104 1.00 77.25 99 CYS A C 1
ATOM 789 O O . CYS A 1 99 ? 18.247 -8.774 -21.499 1.00 77.25 99 CYS A O 1
ATOM 791 N N . HIS A 1 100 ? 17.956 -11.001 -21.692 1.00 72.50 100 HIS A N 1
ATOM 792 C CA . HIS A 1 100 ? 18.830 -11.149 -22.853 1.00 72.50 100 HIS A CA 1
ATOM 793 C C . HIS A 1 100 ? 18.335 -10.325 -24.047 1.00 72.50 100 HIS A C 1
ATOM 795 O O . HIS A 1 100 ? 19.120 -9.586 -24.628 1.00 72.50 100 HIS A O 1
ATOM 801 N N . ASP A 1 101 ? 17.033 -10.369 -24.330 1.00 73.38 101 ASP A N 1
ATOM 802 C CA . ASP A 1 101 ? 16.419 -9.627 -25.438 1.00 73.38 101 ASP A CA 1
ATOM 803 C C . ASP A 1 101 ? 16.422 -8.111 -25.196 1.00 73.38 101 ASP A C 1
ATOM 805 O O . ASP A 1 101 ? 16.429 -7.322 -26.137 1.00 73.38 101 ASP A O 1
ATOM 809 N N . LEU A 1 102 ? 16.422 -7.686 -23.929 1.00 76.31 102 LEU A N 1
ATOM 810 C CA . LEU A 1 102 ? 16.424 -6.274 -23.557 1.00 76.31 102 LEU A CA 1
ATOM 811 C C . LEU A 1 102 ? 17.797 -5.619 -23.721 1.00 76.31 102 LEU A C 1
ATOM 813 O O . LEU A 1 102 ? 17.841 -4.413 -23.938 1.00 76.31 102 LEU A O 1
ATOM 817 N N . LEU A 1 103 ? 18.909 -6.346 -23.586 1.00 75.62 103 LEU A N 1
ATOM 818 C CA . LEU A 1 103 ? 20.245 -5.730 -23.584 1.00 75.62 103 LEU A CA 1
ATOM 819 C C . LEU A 1 103 ? 20.606 -5.079 -24.926 1.00 75.62 103 LEU A C 1
ATOM 821 O O . LEU A 1 103 ? 21.266 -4.040 -24.926 1.00 75.62 103 LEU A O 1
ATOM 825 N N . ASP A 1 104 ? 20.098 -5.628 -26.029 1.00 79.94 104 ASP A N 1
ATOM 826 C CA . ASP A 1 104 ? 20.399 -5.164 -27.388 1.00 79.94 104 ASP A CA 1
ATOM 827 C C . ASP A 1 104 ? 19.365 -4.160 -27.936 1.00 79.94 104 ASP A C 1
ATOM 829 O O . ASP A 1 104 ? 19.539 -3.604 -29.021 1.00 79.94 104 ASP A O 1
ATOM 833 N N . GLN A 1 105 ? 18.292 -3.885 -27.185 1.00 80.88 105 GLN A N 1
ATOM 834 C CA . GLN A 1 105 ? 17.202 -3.012 -27.626 1.00 80.88 105 GLN A CA 1
ATOM 835 C C . GLN A 1 105 ? 17.431 -1.531 -27.252 1.00 80.88 105 GLN A C 1
ATOM 837 O O . GLN A 1 105 ? 17.839 -1.208 -26.125 1.00 80.88 105 GLN A O 1
ATOM 842 N N . PRO A 1 106 ? 17.076 -0.575 -28.133 1.00 82.19 106 PRO A N 1
ATOM 843 C CA . PRO A 1 106 ? 17.020 0.838 -27.776 1.00 82.19 106 PRO A CA 1
ATOM 844 C C . PRO A 1 106 ? 15.962 1.091 -26.687 1.00 82.19 106 PRO A C 1
ATOM 846 O O . PRO A 1 106 ? 15.022 0.323 -26.492 1.00 82.19 106 PRO A O 1
ATOM 849 N N . PHE A 1 107 ? 16.116 2.179 -25.924 1.00 74.88 107 PHE A N 1
ATOM 850 C CA . PHE A 1 107 ? 15.303 2.462 -24.726 1.00 74.88 107 PHE A CA 1
ATOM 851 C C . PHE A 1 107 ? 13.782 2.378 -24.956 1.00 74.88 107 PHE A C 1
ATOM 853 O O . PHE A 1 107 ? 13.079 1.769 -24.154 1.00 74.88 107 PHE A O 1
ATOM 860 N N . ASN A 1 108 ? 13.278 2.933 -26.060 1.00 77.06 108 ASN A N 1
ATOM 861 C CA . ASN A 1 108 ? 11.841 2.953 -26.346 1.00 77.06 108 ASN A CA 1
ATOM 862 C C . ASN A 1 108 ? 11.272 1.547 -26.603 1.00 77.06 108 ASN A C 1
ATOM 864 O O . ASN A 1 108 ? 10.181 1.229 -26.134 1.00 77.06 108 ASN A O 1
ATOM 868 N N . GLU A 1 109 ? 12.033 0.691 -27.286 1.00 78.00 109 GLU A N 1
ATOM 869 C CA . GLU A 1 109 ? 11.652 -0.700 -27.557 1.00 78.00 109 GLU A CA 1
ATOM 870 C C . GLU A 1 109 ? 11.721 -1.550 -26.286 1.00 78.00 109 GLU A C 1
ATOM 872 O O . GLU A 1 109 ? 10.787 -2.295 -25.996 1.00 78.00 109 GLU A O 1
ATOM 877 N N . ARG A 1 110 ? 12.737 -1.330 -25.438 1.00 76.69 110 ARG A N 1
ATOM 878 C CA . ARG A 1 110 ? 12.805 -1.951 -24.105 1.00 76.69 110 ARG A CA 1
ATOM 879 C C . ARG A 1 110 ? 11.573 -1.640 -23.264 1.00 76.69 110 ARG A C 1
ATOM 881 O O . ARG A 1 110 ? 11.024 -2.538 -22.633 1.00 76.69 110 ARG A O 1
ATOM 888 N N . MET A 1 111 ? 11.122 -0.384 -23.245 1.00 73.31 111 MET A N 1
ATOM 889 C CA . MET A 1 111 ? 9.938 0.009 -22.474 1.00 73.31 111 MET A CA 1
ATOM 890 C C . MET A 1 111 ? 8.653 -0.638 -23.007 1.00 73.31 111 MET A C 1
ATOM 892 O O . MET A 1 111 ? 7.798 -1.021 -22.207 1.00 73.31 111 MET A O 1
ATOM 896 N N . ALA A 1 112 ? 8.537 -0.823 -24.326 1.00 74.25 112 ALA A N 1
ATOM 897 C CA . ALA A 1 112 ? 7.427 -1.554 -24.937 1.00 74.25 112 ALA A CA 1
ATOM 898 C C . ALA A 1 112 ? 7.452 -3.052 -24.573 1.00 74.25 112 ALA A C 1
ATOM 900 O O . ALA A 1 112 ? 6.431 -3.596 -24.155 1.00 74.25 112 ALA A O 1
ATOM 901 N N . THR A 1 113 ? 8.624 -3.694 -24.634 1.00 73.69 113 THR A N 1
ATOM 902 C CA . THR A 1 113 ? 8.838 -5.098 -24.230 1.00 73.69 113 THR A CA 1
ATOM 903 C C . THR A 1 113 ? 8.564 -5.320 -22.737 1.00 73.69 113 THR A C 1
ATOM 905 O O . THR A 1 113 ? 8.025 -6.351 -22.331 1.00 73.69 113 THR A O 1
ATOM 908 N N . LEU A 1 114 ? 8.899 -4.338 -21.895 1.00 72.06 114 LEU A N 1
ATOM 909 C CA . LEU A 1 114 ? 8.705 -4.396 -20.445 1.00 72.06 114 LEU A CA 1
ATOM 910 C C . LEU A 1 114 ? 7.261 -4.130 -20.000 1.00 72.06 114 LEU A C 1
ATOM 912 O O . LEU A 1 114 ? 6.857 -4.643 -18.956 1.00 72.06 114 LEU A O 1
ATOM 916 N N . ALA A 1 115 ? 6.472 -3.365 -20.759 1.00 69.75 115 ALA A N 1
ATOM 917 C CA . ALA A 1 115 ? 5.095 -3.014 -20.402 1.00 69.75 115 ALA A CA 1
ATOM 918 C C . ALA A 1 115 ? 4.214 -4.223 -19.991 1.00 69.75 115 ALA A C 1
ATOM 920 O O . ALA A 1 115 ? 3.632 -4.174 -18.902 1.00 69.75 115 ALA A O 1
ATOM 921 N N . PRO A 1 116 ? 4.153 -5.339 -20.750 1.00 67.12 116 PRO A N 1
ATOM 922 C CA . PRO A 1 116 ? 3.369 -6.517 -20.354 1.00 67.12 116 PRO A CA 1
ATOM 923 C C . PRO A 1 116 ? 3.982 -7.311 -19.184 1.00 67.12 116 PRO A C 1
ATOM 925 O O . PRO A 1 116 ? 3.281 -8.046 -18.485 1.00 67.12 116 P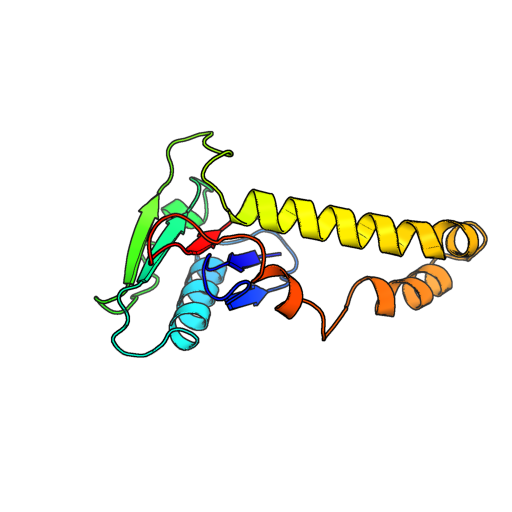RO A O 1
ATOM 928 N N . VAL A 1 117 ? 5.289 -7.175 -18.938 1.00 67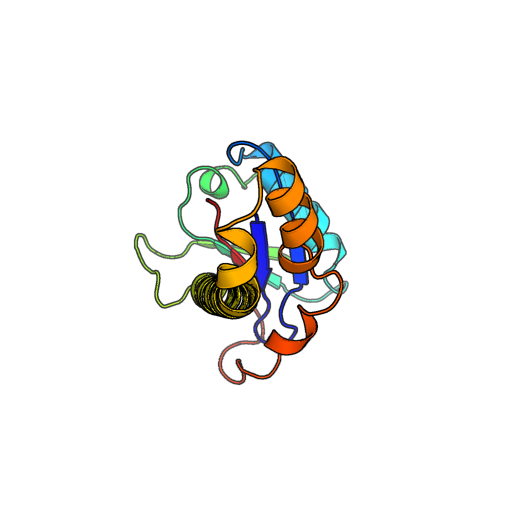.31 117 VAL A N 1
ATOM 929 C CA . VAL A 1 117 ? 5.992 -7.846 -17.830 1.00 67.31 117 VAL A CA 1
ATOM 930 C C . VAL A 1 117 ? 5.739 -7.132 -16.500 1.00 67.31 117 VAL A C 1
ATOM 932 O O . VAL A 1 117 ? 5.579 -7.792 -15.467 1.00 67.31 117 VAL A O 1
ATOM 935 N N . LEU A 1 118 ? 5.682 -5.798 -16.535 1.00 61.09 118 LEU A N 1
ATOM 936 C CA . LEU A 1 118 ? 5.533 -4.921 -15.372 1.00 61.09 118 LEU A CA 1
ATOM 937 C C . LEU A 1 118 ? 4.078 -4.756 -14.905 1.00 61.09 118 LEU A C 1
ATOM 939 O O . LEU A 1 118 ? 3.861 -4.470 -13.730 1.00 61.09 118 LEU A O 1
ATOM 943 N N . LEU A 1 119 ? 3.091 -4.972 -15.781 1.00 54.25 119 LEU A N 1
ATOM 944 C CA . LEU A 1 119 ? 1.663 -4.802 -15.480 1.00 54.25 119 LEU A CA 1
ATOM 945 C C . LEU A 1 119 ? 0.863 -6.104 -15.683 1.00 54.25 119 LEU A C 1
ATOM 947 O O . LEU A 1 119 ? 0.067 -6.203 -16.618 1.00 54.25 119 LEU A O 1
ATOM 951 N N . PRO A 1 120 ? 1.030 -7.140 -14.840 1.00 52.50 120 PRO A N 1
ATOM 952 C CA . PRO A 1 120 ? 0.144 -8.293 -14.907 1.00 52.50 120 PRO A CA 1
ATOM 953 C C . PRO A 1 120 ? -1.220 -7.934 -14.300 1.00 52.50 120 PRO A C 1
ATOM 955 O O . PRO A 1 120 ? -1.343 -7.819 -13.085 1.00 52.50 120 PRO A O 1
ATOM 958 N N . GLN A 1 121 ? -2.260 -7.819 -15.129 1.00 46.78 121 GLN A N 1
ATOM 959 C CA . GLN A 1 121 ? -3.643 -7.618 -14.662 1.00 46.78 121 GLN A CA 1
ATOM 960 C C . GLN A 1 121 ? -4.217 -8.819 -13.870 1.00 46.78 121 GLN A C 1
ATOM 962 O O . GLN A 1 121 ? -5.293 -8.699 -13.298 1.00 46.78 121 GLN A O 1
ATOM 967 N N . THR A 1 122 ? -3.542 -9.978 -13.813 1.00 42.44 122 THR A N 1
ATOM 968 C CA . THR A 1 122 ? -4.214 -11.264 -13.513 1.00 42.44 122 THR A CA 1
ATOM 969 C C . THR A 1 122 ? -3.588 -12.188 -12.455 1.00 42.44 122 THR A C 1
ATOM 971 O O . THR A 1 122 ? -4.108 -13.282 -12.270 1.00 42.44 122 THR A O 1
ATOM 974 N N . GLN A 1 123 ? -2.521 -11.830 -11.723 1.00 47.50 123 GLN A N 1
ATOM 975 C CA . GLN A 1 123 ? -1.805 -12.826 -10.879 1.00 47.50 123 GLN A CA 1
ATOM 976 C C . GLN A 1 123 ? -1.8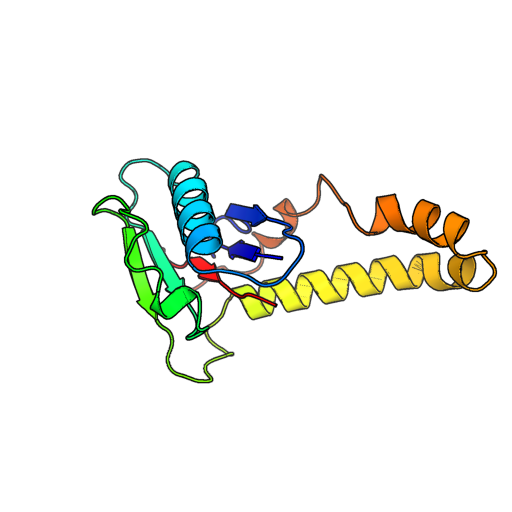52 -12.668 -9.352 1.00 47.50 123 GLN A C 1
ATOM 978 O O . GLN A 1 123 ? -1.334 -13.531 -8.644 1.00 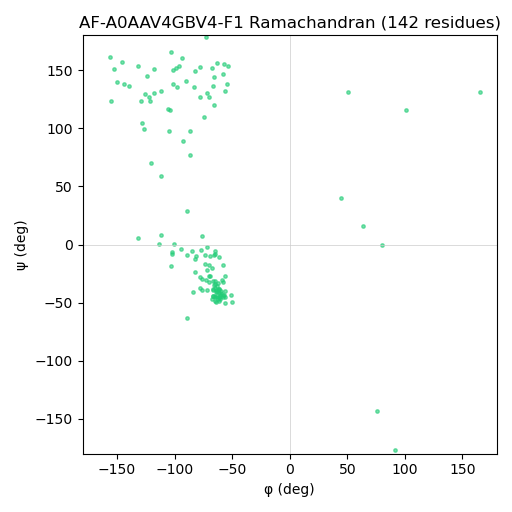47.50 123 GLN A O 1
ATOM 983 N N . TRP A 1 124 ? -2.530 -11.665 -8.799 1.00 46.38 124 TRP A N 1
ATOM 984 C CA . TRP A 1 124 ? -2.582 -11.508 -7.337 1.00 46.38 124 TRP A CA 1
ATOM 985 C C . TRP A 1 124 ? -3.396 -12.590 -6.598 1.00 46.38 124 TRP A C 1
ATOM 987 O O . TRP A 1 124 ? -3.276 -12.719 -5.382 1.00 46.38 124 TRP A O 1
ATOM 997 N N . GLN A 1 125 ? -4.137 -13.438 -7.322 1.00 41.47 125 GLN A N 1
ATOM 998 C CA . GLN A 1 125 ? -4.887 -14.571 -6.760 1.00 41.47 125 GLN A CA 1
ATOM 999 C C . GLN A 1 125 ? -4.001 -15.724 -6.240 1.00 41.47 125 GLN A C 1
ATOM 1001 O O . GLN A 1 125 ? -4.474 -16.538 -5.452 1.00 41.47 125 GLN A O 1
ATOM 1006 N N . GLN A 1 126 ? -2.720 -15.809 -6.631 1.00 40.22 126 GLN A N 1
ATOM 1007 C CA . GLN A 1 126 ? -1.833 -16.925 -6.248 1.00 40.22 126 GLN A CA 1
ATOM 1008 C C . GLN A 1 126 ? -1.198 -16.810 -4.847 1.00 40.22 126 GLN A C 1
ATOM 1010 O O . GLN A 1 126 ? -0.619 -17.782 -4.367 1.00 40.22 126 GLN A O 1
ATOM 1015 N N . LEU A 1 127 ? -1.304 -15.664 -4.164 1.00 41.66 127 LEU A N 1
ATOM 1016 C CA . LEU A 1 127 ? -0.673 -15.455 -2.848 1.00 41.66 127 LEU A CA 1
ATOM 1017 C C . LEU A 1 127 ? -1.507 -15.965 -1.654 1.00 41.66 127 LEU A C 1
ATOM 1019 O O . LEU A 1 127 ? -1.011 -15.965 -0.529 1.00 41.66 127 LEU A O 1
ATOM 1023 N N . SER A 1 128 ? -2.737 -16.435 -1.880 1.00 40.31 128 SER A N 1
ATOM 1024 C CA . SER A 1 128 ? -3.665 -16.914 -0.837 1.00 40.31 128 SER A CA 1
ATOM 1025 C C . SER A 1 128 ? -3.295 -18.278 -0.228 1.00 40.31 128 SER A C 1
ATOM 1027 O O . SER A 1 128 ? -3.782 -18.632 0.841 1.00 40.31 128 SER A O 1
ATOM 1029 N N . GLY A 1 129 ? -2.419 -19.058 -0.872 1.00 34.81 129 GLY A N 1
ATOM 1030 C CA . GLY A 1 129 ? -2.126 -20.439 -0.463 1.00 34.81 129 GLY A CA 1
ATOM 1031 C C . GLY A 1 129 ? -1.111 -20.619 0.675 1.00 34.81 129 GLY A C 1
ATOM 1032 O O . GLY A 1 129 ? -0.987 -21.728 1.188 1.00 34.81 129 GLY A O 1
ATOM 1033 N N . ILE A 1 130 ? -0.365 -19.575 1.060 1.00 40.38 130 ILE A N 1
ATOM 1034 C CA . ILE A 1 130 ? 0.856 -19.721 1.882 1.00 40.38 130 ILE A CA 1
ATOM 1035 C C . ILE A 1 130 ? 0.650 -19.349 3.365 1.00 40.38 130 ILE A C 1
ATOM 1037 O O . ILE A 1 130 ? 1.409 -19.805 4.216 1.00 40.38 130 ILE A O 1
ATOM 1041 N N . TYR A 1 131 ? -0.401 -18.607 3.723 1.00 32.84 131 TYR A N 1
ATOM 1042 C CA . TYR A 1 131 ? -0.559 -18.038 5.071 1.00 32.84 131 TYR A CA 1
ATOM 1043 C C . TYR A 1 131 ? -1.712 -18.681 5.857 1.00 32.84 131 TYR A C 1
ATOM 1045 O O . TYR A 1 131 ? -2.645 -18.021 6.298 1.00 32.84 131 TYR A O 1
ATOM 1053 N N . LYS A 1 132 ? -1.648 -20.003 6.057 1.00 31.12 132 LYS A N 1
ATOM 1054 C CA . LYS A 1 132 ? -2.466 -20.697 7.064 1.00 31.12 132 LYS A CA 1
ATOM 1055 C C . LYS A 1 132 ? -1.667 -20.793 8.356 1.00 31.12 132 LYS A C 1
ATOM 1057 O O . LYS A 1 132 ? -0.955 -21.773 8.521 1.00 31.12 132 LYS A O 1
ATOM 1062 N N . LEU A 1 133 ? -1.766 -19.789 9.226 1.00 29.88 133 LEU A N 1
ATOM 1063 C CA . LEU A 1 133 ? -1.714 -19.888 10.695 1.00 29.88 133 LEU A CA 1
ATOM 1064 C C . LEU A 1 133 ? -1.507 -18.484 11.283 1.00 29.88 133 LEU A C 1
ATOM 1066 O O . LEU A 1 133 ? -0.564 -17.797 10.906 1.00 29.88 133 LEU A O 1
ATOM 1070 N N . ILE A 1 134 ? -2.352 -18.162 12.273 1.00 28.34 134 ILE A N 1
ATOM 1071 C CA . ILE A 1 134 ? -2.406 -16.967 13.142 1.00 28.34 134 ILE A CA 1
ATOM 1072 C C . ILE A 1 134 ? -3.474 -15.931 12.721 1.00 28.34 134 ILE A C 1
ATOM 1074 O O . ILE A 1 134 ? -3.382 -15.330 11.668 1.00 28.34 134 ILE A O 1
ATOM 1078 N N . CYS A 1 135 ? -4.464 -15.750 13.612 1.00 27.73 135 CYS A N 1
ATOM 1079 C CA . CYS A 1 135 ? -5.481 -14.686 13.761 1.00 27.73 135 CYS A CA 1
ATOM 1080 C C . CYS A 1 135 ? -6.349 -14.247 12.543 1.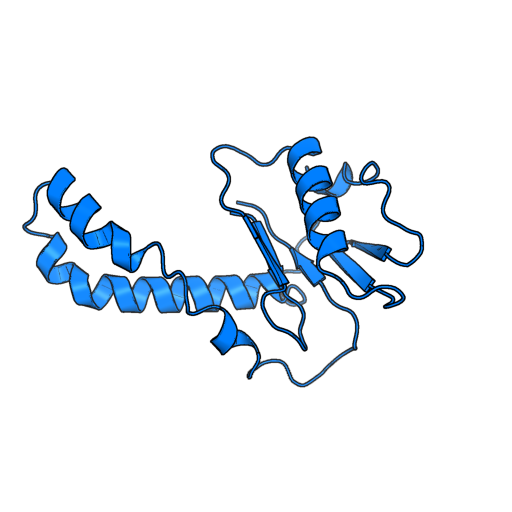00 27.73 135 CYS A C 1
ATOM 1082 O O . CYS A 1 135 ? -5.818 -13.885 11.498 1.00 27.73 135 CYS A O 1
ATOM 1084 N N . PRO A 1 136 ? -7.694 -14.153 12.675 1.00 29.22 136 PRO A N 1
ATOM 1085 C CA . PRO A 1 136 ? -8.596 -13.750 11.582 1.00 29.22 136 PRO A CA 1
ATOM 1086 C C . PRO A 1 136 ? -8.539 -12.256 11.191 1.00 29.22 136 PRO A C 1
ATOM 1088 O O . PRO A 1 136 ? -9.213 -11.858 10.241 1.00 29.22 136 PRO A O 1
ATOM 1091 N N . ALA A 1 137 ? -7.733 -11.435 11.869 1.00 37.28 137 ALA A N 1
ATOM 1092 C CA . ALA A 1 137 ? -7.587 -10.009 11.590 1.00 37.28 137 ALA A CA 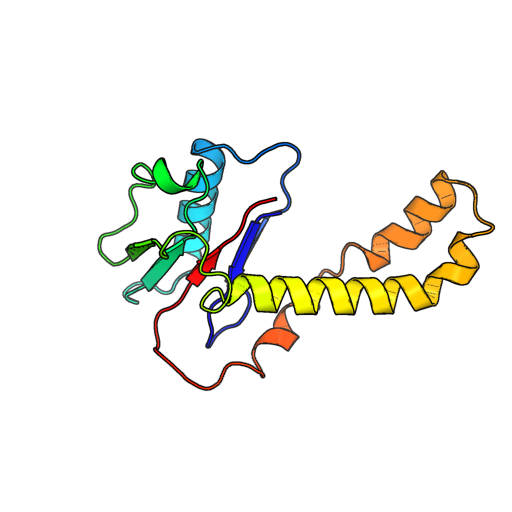1
ATOM 1093 C C . ALA A 1 137 ? -6.107 -9.639 11.422 1.00 37.28 137 ALA A C 1
ATOM 1095 O O . ALA A 1 137 ? -5.365 -9.553 12.398 1.00 37.28 137 ALA A O 1
ATOM 1096 N N . ALA A 1 138 ? -5.675 -9.418 10.183 1.00 33.78 138 ALA A N 1
ATOM 1097 C CA . ALA A 1 138 ? -4.446 -8.683 9.910 1.00 33.78 138 ALA A CA 1
ATOM 1098 C C . ALA A 1 138 ? -4.503 -8.067 8.515 1.00 33.78 138 ALA A C 1
ATOM 1100 O O . ALA A 1 138 ? -4.663 -8.782 7.524 1.00 33.78 138 ALA A O 1
ATOM 1101 N N . LEU A 1 139 ? -4.331 -6.751 8.451 1.00 42.22 139 LEU A N 1
ATOM 1102 C CA . LEU A 1 139 ? -4.053 -6.005 7.231 1.00 42.22 139 LEU A CA 1
ATOM 1103 C C . LEU A 1 139 ? -2.803 -5.172 7.491 1.00 42.22 139 LEU A C 1
ATOM 1105 O O . LEU A 1 139 ? -2.900 -4.143 8.146 1.00 42.22 139 LEU A O 1
ATOM 1109 N N . VAL A 1 140 ? -1.633 -5.631 7.035 1.00 45.22 140 VAL A N 1
ATOM 1110 C CA . VAL A 1 140 ? -0.371 -4.889 7.218 1.00 45.22 140 VAL A CA 1
ATOM 1111 C C . VAL A 1 140 ? -0.083 -3.993 5.997 1.00 45.22 140 VAL A C 1
ATOM 1113 O O . VAL A 1 140 ? -0.669 -4.219 4.939 1.00 45.22 140 VAL A O 1
ATOM 1116 N N . TRP A 1 141 ? 0.770 -2.962 6.092 1.00 50.16 141 TRP A N 1
ATOM 1117 C CA . TRP A 1 141 ? 1.060 -2.023 4.987 1.00 50.16 141 TRP A CA 1
ATOM 1118 C C . TRP A 1 141 ? 2.512 -1.505 4.954 1.00 50.16 141 TRP A C 1
ATOM 1120 O O . TRP A 1 141 ? 3.185 -1.497 5.985 1.00 50.16 141 TRP A O 1
ATOM 1130 N N . LYS A 1 142 ? 2.984 -1.054 3.772 1.00 41.53 142 LYS A N 1
ATOM 1131 C CA . LYS A 1 142 ? 4.280 -0.370 3.561 1.00 41.53 142 LYS A CA 1
ATOM 1132 C C . LYS A 1 142 ? 4.255 0.639 2.397 1.00 41.53 142 LYS A C 1
ATOM 1134 O O . LYS A 1 142 ? 3.747 0.323 1.320 1.00 41.53 142 LYS A O 1
ATOM 1139 N N . THR A 1 143 ? 4.908 1.791 2.590 1.00 37.34 143 THR A N 1
ATOM 1140 C CA . THR A 1 143 ? 5.291 2.760 1.540 1.00 37.34 143 THR A CA 1
ATOM 1141 C C . THR A 1 143 ? 6.751 2.671 1.132 1.00 37.34 143 THR A C 1
ATOM 1143 O O . THR A 1 143 ? 7.610 2.380 1.963 1.00 37.34 143 THR A O 1
ATOM 1146 N N . PHE A 1 144 ? 7.022 3.015 -0.130 1.00 37.44 144 PHE A N 1
ATOM 1147 C CA . PHE A 1 144 ? 8.348 3.353 -0.653 1.00 37.44 144 PHE A CA 1
ATOM 1148 C C . PHE A 1 144 ? 8.363 4.805 -1.114 1.00 37.44 144 PHE A C 1
ATOM 1150 O O . PHE A 1 144 ? 7.349 5.204 -1.731 1.00 37.44 144 PHE A O 1
#

Secondary structure (DSSP, 8-state):
-EEEEETTTEEEEEE--SSPPPHHHHHHHHHHHHTTSPTT--EEEEE---TTGGGGGGS---TTEEEEEPPTT--TT-HHHHHHHHHHHHHHHHHHHHHHHHHTS-HHHHHHHHHHHH--SS-GGGGGGS--SS-S--EEE---

Solvent-accessible surface area (backbone atoms only — not comparable to full-atom values): 8627 Å² total; per-residue (Å²): 76,42,48,34,38,29,52,77,74,13,64,75,43,73,47,83,64,87,76,78,79,44,36,66,60,49,24,52,52,50,46,60,44,55,73,73,49,65,90,92,54,72,38,37,38,36,33,52,77,51,78,39,53,81,53,40,86,72,42,77,68,60,91,51,54,46,81,46,72,49,64,87,89,59,62,85,84,32,61,39,56,54,52,51,50,51,51,53,48,54,49,50,58,54,47,61,75,45,43,74,69,41,74,81,42,58,71,72,57,35,53,60,67,40,47,68,72,77,56,69,93,78,62,67,77,70,62,37,81,78,48,86,78,84,73,98,56,47,29,26,44,60,83,103

Organism: NCBI:txid1093978